Protein AF-A0A7W0L8W8-F1 (afdb_monomer)

Radius of gyration: 13.41 Å; Cα contacts (8 Å, |Δi|>4): 115; chains: 1; bounding box: 26×20×40 Å

Structure (mmCIF, N/CA/C/O backbone):
data_AF-A0A7W0L8W8-F1
#
_entry.id   AF-A0A7W0L8W8-F1
#
loop_
_atom_site.group_PDB
_atom_site.id
_atom_site.type_symbol
_atom_site.label_atom_id
_atom_site.label_alt_id
_atom_site.label_comp_id
_atom_site.label_asym_id
_atom_site.label_entity_id
_atom_site.label_seq_id
_atom_site.pdbx_PDB_ins_code
_atom_site.Cartn_x
_atom_site.Cartn_y
_atom_site.Cartn_z
_atom_site.occupancy
_atom_site.B_iso_or_equiv
_atom_site.auth_seq_id
_atom_site.auth_comp_id
_atom_site.auth_asym_id
_atom_site.auth_atom_id
_atom_site.pdbx_PDB_model_num
ATOM 1 N N . MET A 1 1 ? -2.314 -6.772 -7.291 1.00 93.44 1 MET A N 1
ATOM 2 C CA . MET A 1 1 ? -1.527 -6.923 -6.041 1.00 93.44 1 MET A CA 1
ATOM 3 C C . MET A 1 1 ? -2.201 -6.187 -4.886 1.00 93.44 1 MET A C 1
ATOM 5 O O . MET A 1 1 ? -2.686 -5.074 -5.071 1.00 93.44 1 MET A O 1
ATOM 9 N N . GLY A 1 2 ? 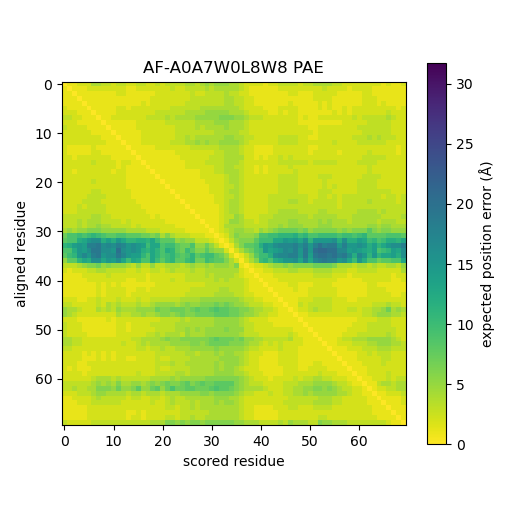-2.238 -6.787 -3.698 1.00 96.44 2 GLY A N 1
ATOM 10 C CA . GLY A 1 2 ? -2.735 -6.165 -2.467 1.00 96.44 2 GLY A CA 1
ATOM 11 C C . GLY A 1 2 ? -1.636 -6.060 -1.414 1.00 96.44 2 GLY A C 1
ATOM 12 O O . GLY A 1 2 ? -0.862 -6.998 -1.258 1.00 96.44 2 GLY A O 1
ATOM 13 N N . VAL A 1 3 ? -1.581 -4.949 -0.682 1.00 97.62 3 VAL A N 1
ATOM 14 C CA . VAL A 1 3 ? -0.728 -4.793 0.508 1.00 97.62 3 VAL A CA 1
ATOM 15 C C . VAL A 1 3 ? -1.633 -4.695 1.727 1.00 97.62 3 VAL A C 1
ATOM 17 O O . VAL A 1 3 ? -2.490 -3.809 1.784 1.00 97.62 3 VAL A O 1
ATOM 20 N N . LEU A 1 4 ? -1.500 -5.619 2.675 1.00 97.50 4 LEU A N 1
ATOM 21 C CA . LEU A 1 4 ? -2.351 -5.667 3.856 1.00 97.50 4 LEU A CA 1
ATOM 22 C C . LEU A 1 4 ? -1.931 -4.594 4.864 1.00 97.50 4 LEU A C 1
ATOM 24 O O . LEU A 1 4 ? -0.866 -4.665 5.462 1.00 97.50 4 LEU A O 1
ATOM 28 N N . ALA A 1 5 ? -2.816 -3.636 5.125 1.00 97.94 5 ALA A N 1
ATOM 29 C CA . ALA A 1 5 ? -2.671 -2.724 6.251 1.00 97.94 5 ALA A CA 1
ATOM 30 C C . ALA A 1 5 ? -3.445 -3.260 7.464 1.00 97.94 5 ALA A C 1
ATOM 32 O O . ALA A 1 5 ? -4.654 -3.534 7.400 1.00 97.94 5 ALA A O 1
ATOM 33 N N . TYR A 1 6 ? -2.759 -3.369 8.599 1.00 96.75 6 TYR A N 1
ATOM 34 C CA . TYR A 1 6 ? -3.321 -3.808 9.875 1.00 96.75 6 TYR A CA 1
ATOM 35 C C . TYR A 1 6 ? -2.871 -2.886 11.023 1.00 96.75 6 TYR A C 1
ATOM 37 O O . TYR A 1 6 ? -1.868 -2.192 10.898 1.00 96.75 6 TYR A O 1
ATOM 45 N N . PRO A 1 7 ? -3.616 -2.810 12.142 1.00 96.94 7 PRO A N 1
ATOM 46 C CA . PRO A 1 7 ? -3.263 -1.931 13.253 1.00 96.94 7 PRO A CA 1
ATOM 47 C C . PRO A 1 7 ? -1.847 -2.192 13.768 1.00 96.94 7 PRO A C 1
ATOM 49 O O . PRO A 1 7 ? -1.502 -3.335 14.061 1.00 96.94 7 PRO A O 1
ATOM 52 N N . GLY A 1 8 ? -1.054 -1.130 13.896 1.00 95.62 8 GLY A N 1
ATOM 53 C CA . GLY A 1 8 ? 0.328 -1.224 14.369 1.00 95.62 8 GLY A CA 1
ATOM 54 C C . GLY A 1 8 ? 1.344 -1.682 13.317 1.00 95.62 8 GLY A C 1
ATOM 55 O O . GLY A 1 8 ? 2.513 -1.813 13.665 1.00 95.62 8 GLY A O 1
ATOM 56 N N . CYS A 1 9 ? 0.948 -1.885 12.053 1.00 96.62 9 CYS A N 1
ATOM 57 C CA . CYS A 1 9 ? 1.901 -2.115 10.962 1.00 96.62 9 CYS A CA 1
ATOM 58 C C . CYS A 1 9 ? 2.834 -0.907 10.778 1.00 96.62 9 CYS A C 1
ATOM 60 O O . CYS A 1 9 ? 2.461 0.229 11.098 1.00 96.62 9 CYS A O 1
ATOM 62 N N . PHE A 1 10 ? 4.027 -1.106 10.221 1.00 96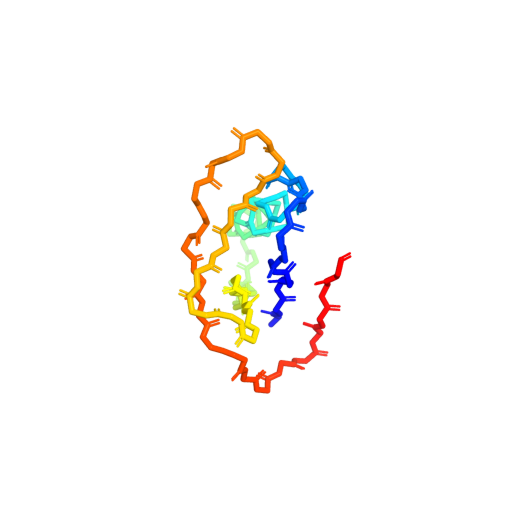.44 10 PHE A N 1
ATOM 63 C CA . PHE A 1 10 ? 4.881 0.019 9.851 1.00 96.44 10 PHE A CA 1
ATOM 64 C C . PHE A 1 10 ? 4.401 0.626 8.533 1.00 96.44 10 PHE A C 1
ATOM 66 O O . PHE A 1 10 ? 4.295 -0.056 7.516 1.00 96.44 10 PHE A O 1
ATOM 73 N N . ALA A 1 11 ? 4.125 1.933 8.531 1.00 96.00 11 ALA A N 1
ATOM 74 C CA . ALA A 1 11 ? 3.685 2.623 7.318 1.00 96.00 11 ALA A CA 1
ATOM 75 C C . ALA A 1 11 ? 4.721 2.492 6.186 1.00 96.00 11 ALA A C 1
ATOM 77 O O . ALA A 1 11 ? 4.346 2.305 5.035 1.00 96.00 11 ALA A O 1
ATOM 78 N N . SER A 1 12 ? 6.015 2.515 6.517 1.00 94.94 12 SER A N 1
ATOM 79 C CA . SER A 1 12 ? 7.105 2.343 5.551 1.00 94.94 12 SER A CA 1
ATOM 80 C C . SER A 1 12 ? 7.069 1.001 4.821 1.00 94.94 12 SER A C 1
ATOM 82 O O . SER A 1 12 ? 7.411 0.948 3.647 1.00 94.94 12 SER A O 1
ATOM 84 N N . GLU A 1 13 ? 6.638 -0.075 5.479 1.00 92.94 13 GLU A N 1
ATOM 85 C CA . GLU A 1 13 ? 6.508 -1.392 4.841 1.00 92.94 13 GLU A CA 1
ATOM 86 C C . GLU A 1 13 ? 5.288 -1.420 3.914 1.00 92.94 13 GLU A C 1
ATOM 88 O O . GLU A 1 13 ? 5.378 -1.876 2.774 1.00 92.94 13 GLU A O 1
ATOM 93 N N . VAL A 1 14 ? 4.169 -0.837 4.362 1.00 96.75 14 VAL A N 1
ATOM 94 C CA . VAL A 1 14 ? 2.930 -0.755 3.573 1.00 96.75 14 VAL A CA 1
ATOM 95 C C . VAL A 1 14 ? 3.109 0.096 2.310 1.00 96.75 14 VAL A C 1
ATOM 97 O O . VAL A 1 14 ? 2.612 -0.273 1.246 1.00 96.75 14 VAL A O 1
ATOM 100 N N . PHE A 1 15 ? 3.808 1.229 2.409 1.00 96.69 15 PHE A N 1
ATOM 101 C CA . PHE A 1 15 ? 4.035 2.139 1.280 1.00 96.69 15 PHE A CA 1
ATOM 102 C C . PHE A 1 15 ? 5.288 1.798 0.460 1.00 96.69 15 PHE A C 1
ATOM 104 O O . PHE A 1 15 ? 5.346 2.127 -0.721 1.00 96.69 15 PHE A O 1
ATOM 111 N N . GLY A 1 16 ? 6.245 1.049 1.013 1.00 95.88 16 GLY A N 1
ATOM 112 C CA . GLY A 1 16 ? 7.477 0.699 0.302 1.00 95.88 16 GLY A CA 1
ATOM 113 C C . GLY A 1 16 ? 7.239 -0.089 -0.989 1.00 95.88 16 GLY A C 1
ATOM 114 O O . GLY A 1 16 ? 7.889 0.172 -2.000 1.00 95.88 16 GLY A O 1
ATOM 115 N N . VAL A 1 17 ? 6.271 -1.013 -0.997 1.00 93.81 17 VAL A N 1
ATOM 116 C CA . VAL A 1 17 ? 5.917 -1.769 -2.210 1.00 93.81 17 VAL A CA 1
ATOM 117 C C . VAL A 1 17 ? 5.308 -0.884 -3.307 1.00 93.81 17 VAL A C 1
ATOM 119 O O . VAL A 1 17 ? 5.841 -0.901 -4.419 1.00 93.81 17 VAL A O 1
ATOM 122 N N . PRO A 1 18 ? 4.213 -0.128 -3.073 1.00 94.81 18 PRO A N 1
ATOM 123 C CA . PRO A 1 18 ? 3.646 0.728 -4.113 1.00 94.81 18 PRO A CA 1
ATOM 124 C C . PRO A 1 18 ? 4.625 1.807 -4.593 1.00 94.81 18 PRO A C 1
ATOM 126 O O . PRO A 1 18 ? 4.649 2.100 -5.791 1.00 94.81 18 PRO A O 1
ATOM 129 N N . ASP A 1 19 ? 5.474 2.340 -3.712 1.00 94.62 19 ASP A N 1
ATOM 130 C CA . ASP A 1 19 ? 6.503 3.313 -4.088 1.00 94.62 19 ASP A CA 1
ATOM 131 C C . ASP A 1 19 ? 7.538 2.687 -5.031 1.00 94.62 19 ASP A C 1
ATOM 133 O O . ASP A 1 19 ? 7.836 3.235 -6.096 1.00 94.62 19 ASP A O 1
ATOM 137 N N . LEU A 1 20 ? 8.036 1.492 -4.701 1.00 93.50 20 LEU A N 1
ATOM 138 C CA . LEU A 1 20 ? 8.997 0.777 -5.540 1.00 93.50 20 LEU A CA 1
ATOM 139 C C . LEU A 1 20 ? 8.401 0.391 -6.897 1.00 93.50 20 LEU A C 1
ATOM 141 O O . LEU A 1 20 ? 9.072 0.537 -7.918 1.00 93.50 20 LEU A O 1
ATOM 145 N N . LEU A 1 21 ? 7.142 -0.052 -6.934 1.00 92.44 21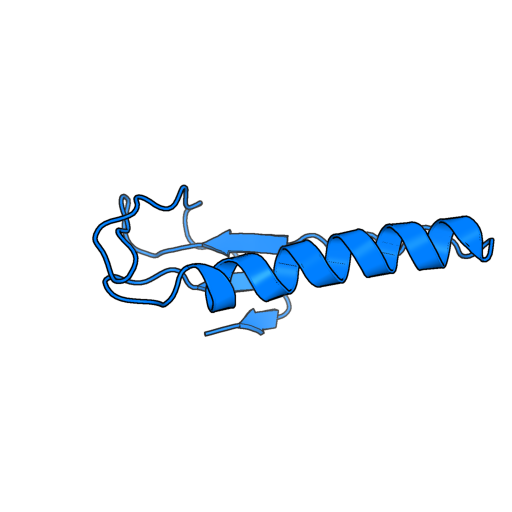 LEU A N 1
ATOM 146 C CA . LEU A 1 21 ? 6.450 -0.356 -8.191 1.00 92.44 21 LEU A CA 1
ATOM 147 C C . LEU A 1 21 ? 6.236 0.902 -9.039 1.00 92.44 21 LEU A C 1
ATOM 149 O O . L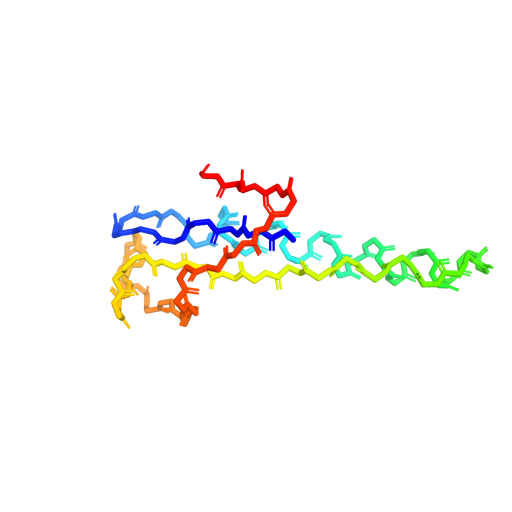EU A 1 21 ? 6.372 0.840 -10.256 1.00 92.44 21 LEU A O 1
ATOM 153 N N . THR A 1 22 ? 5.980 2.053 -8.414 1.00 91.94 22 THR A N 1
ATOM 154 C CA . THR A 1 22 ? 5.889 3.341 -9.118 1.00 91.94 22 THR A CA 1
ATOM 155 C C . THR A 1 22 ? 7.221 3.702 -9.776 1.00 91.94 22 THR A C 1
ATOM 157 O O . THR A 1 22 ? 7.260 4.048 -10.960 1.00 91.94 22 THR A O 1
ATOM 160 N N . ILE A 1 23 ? 8.333 3.554 -9.048 1.00 93.38 23 ILE A N 1
ATOM 161 C CA . ILE A 1 23 ? 9.681 3.769 -9.593 1.00 93.38 23 ILE A CA 1
ATOM 162 C C . ILE A 1 23 ? 9.965 2.775 -10.724 1.00 93.38 23 ILE A C 1
ATOM 164 O O . ILE A 1 23 ? 10.442 3.179 -11.783 1.00 93.38 23 ILE A O 1
ATOM 168 N N . ALA A 1 24 ? 9.639 1.495 -10.537 1.00 91.19 24 ALA A N 1
ATOM 169 C CA . ALA A 1 24 ? 9.833 0.465 -11.552 1.00 91.19 24 ALA A CA 1
ATOM 170 C C . ALA A 1 24 ? 9.065 0.787 -12.844 1.00 91.19 24 ALA A C 1
ATOM 172 O O . ALA A 1 24 ? 9.643 0.693 -13.926 1.00 91.19 24 ALA A O 1
ATOM 173 N N . SER A 1 25 ? 7.814 1.246 -12.743 1.00 90.19 25 SER A N 1
ATOM 174 C CA . SER A 1 25 ? 7.024 1.705 -13.893 1.00 90.19 25 SER A CA 1
ATOM 175 C C . SER A 1 25 ? 7.685 2.888 -14.601 1.00 90.19 25 SER A C 1
ATOM 177 O O . SER A 1 25 ? 7.791 2.903 -15.827 1.00 90.19 25 SER A O 1
ATOM 179 N N . HIS A 1 26 ? 8.203 3.866 -13.852 1.00 90.25 26 HIS A N 1
ATOM 180 C CA . HIS A 1 26 ? 8.942 4.984 -14.444 1.00 90.25 26 HIS A CA 1
ATOM 181 C C . HIS A 1 26 ? 10.214 4.538 -15.174 1.00 90.25 26 HIS A C 1
ATOM 183 O O . HIS A 1 26 ? 10.469 5.015 -16.282 1.00 90.25 26 HIS A O 1
ATOM 189 N N . VAL A 1 27 ? 10.986 3.617 -14.593 1.00 91.62 27 VAL A N 1
ATOM 190 C CA . VAL A 1 27 ? 12.202 3.060 -15.207 1.00 91.62 27 VAL A CA 1
ATOM 191 C C . VAL A 1 27 ? 11.865 2.267 -16.469 1.00 91.62 27 VAL A C 1
ATOM 193 O O . VAL A 1 27 ? 12.497 2.479 -17.502 1.00 91.62 27 VAL A O 1
ATOM 196 N N . ALA A 1 28 ? 10.846 1.405 -16.421 1.00 90.38 28 ALA A N 1
ATOM 197 C CA . ALA A 1 28 ? 10.404 0.618 -17.571 1.00 90.38 28 ALA A CA 1
ATOM 198 C C . ALA A 1 28 ? 9.990 1.520 -18.741 1.00 90.38 28 ALA A C 1
ATOM 200 O O . ALA A 1 28 ? 10.452 1.327 -19.866 1.00 90.38 28 ALA A O 1
ATOM 201 N N . ARG A 1 29 ? 9.205 2.565 -18.455 1.00 88.56 29 ARG A N 1
ATOM 202 C CA . ARG A 1 29 ? 8.785 3.553 -19.454 1.00 88.56 29 ARG A CA 1
ATOM 203 C C . ARG A 1 29 ? 9.972 4.311 -20.053 1.00 88.56 29 ARG A C 1
ATOM 205 O O . ARG A 1 29 ? 10.010 4.532 -21.260 1.00 88.56 29 ARG A O 1
ATOM 212 N N . ALA A 1 30 ? 10.951 4.697 -19.234 1.00 90.88 30 ALA A N 1
ATOM 213 C CA . ALA A 1 30 ? 12.164 5.368 -19.707 1.00 90.88 30 ALA A CA 1
ATOM 214 C C . ALA A 1 30 ? 13.042 4.458 -20.587 1.00 90.88 30 ALA A C 1
ATOM 216 O O . ALA A 1 30 ? 13.679 4.940 -21.519 1.00 90.88 30 ALA A O 1
ATOM 217 N N . ALA A 1 31 ? 13.041 3.149 -20.327 1.00 91.50 31 ALA A N 1
ATOM 218 C CA . ALA A 1 31 ? 13.770 2.150 -21.108 1.00 91.50 31 ALA A CA 1
ATOM 219 C C . ALA A 1 31 ? 13.066 1.742 -22.420 1.00 91.50 31 ALA A C 1
ATOM 221 O O . ALA A 1 31 ? 13.544 0.846 -23.113 1.00 91.50 31 ALA A O 1
ATOM 222 N N . GLY A 1 32 ? 11.931 2.362 -22.768 1.00 88.38 32 GLY A N 1
ATOM 223 C CA . GLY A 1 32 ? 11.134 1.990 -23.942 1.00 88.38 32 GLY A CA 1
ATOM 224 C C . GLY A 1 32 ? 10.354 0.682 -23.775 1.00 88.38 32 GLY A C 1
ATOM 225 O O . GLY A 1 32 ? 9.859 0.133 -24.759 1.00 88.38 32 GLY A O 1
ATOM 226 N N . GLY A 1 33 ? 10.246 0.171 -22.544 1.00 82.50 33 GLY A N 1
ATOM 227 C CA . GLY A 1 33 ? 9.368 -0.944 -22.219 1.00 82.50 33 GLY A CA 1
ATOM 228 C C . GLY A 1 33 ? 7.897 -0.541 -22.324 1.00 82.50 33 GLY A C 1
ATOM 229 O O . GLY A 1 33 ? 7.535 0.615 -22.099 1.00 82.50 33 GLY A O 1
ATOM 230 N N . VAL A 1 34 ? 7.040 -1.507 -22.654 1.00 73.38 34 VAL A N 1
ATOM 231 C CA . VAL A 1 34 ? 5.586 -1.348 -22.517 1.00 73.38 34 VAL A CA 1
ATOM 232 C C . VAL A 1 34 ? 5.274 -1.197 -21.027 1.00 73.38 34 VAL A C 1
ATOM 234 O O . VAL A 1 34 ? 5.870 -1.907 -20.214 1.00 73.38 34 VAL A O 1
ATOM 237 N N . ASP A 1 35 ? 4.363 -0.285 -20.669 1.00 69.44 35 ASP A N 1
ATOM 238 C CA . ASP A 1 35 ? 3.883 -0.148 -19.290 1.00 69.44 35 ASP A CA 1
ATOM 239 C C . ASP A 1 35 ? 3.474 -1.531 -18.762 1.00 69.44 35 ASP A C 1
ATOM 241 O O . ASP A 1 35 ? 2.563 -2.162 -19.298 1.00 69.44 35 ASP A O 1
ATOM 245 N N . ALA A 1 36 ? 4.157 -2.015 -17.723 1.00 64.69 36 ALA A N 1
ATOM 246 C CA . ALA A 1 36 ? 3.684 -3.140 -16.932 1.00 64.69 36 ALA A CA 1
ATOM 247 C C . ALA A 1 36 ? 2.689 -2.561 -15.916 1.00 64.69 36 ALA A C 1
ATOM 249 O O . ALA A 1 36 ? 3.118 -1.859 -14.995 1.00 64.69 36 ALA A O 1
ATOM 250 N N . PRO A 1 37 ? 1.368 -2.779 -16.066 1.00 71.31 37 PRO A N 1
ATOM 251 C CA . PRO A 1 37 ? 0.380 -2.119 -15.229 1.00 71.31 37 PRO A CA 1
ATOM 252 C C . PRO A 1 37 ? 0.294 -2.865 -13.898 1.00 71.31 37 PRO A C 1
ATOM 254 O O . PRO A 1 37 ? -0.624 -3.648 -13.649 1.00 71.31 37 PRO A O 1
ATOM 257 N N . TYR A 1 38 ? 1.280 -2.662 -13.026 1.00 84.50 38 TYR A N 1
ATOM 258 C CA . TYR A 1 38 ? 1.194 -3.168 -11.665 1.00 84.50 38 TYR A CA 1
ATOM 259 C C . TYR A 1 38 ? 0.077 -2.422 -10.938 1.00 84.50 38 TYR A C 1
ATOM 261 O O . TYR A 1 38 ? 0.242 -1.300 -10.462 1.00 84.50 38 TYR A O 1
ATOM 269 N N . HIS A 1 39 ? -1.086 -3.059 -10.839 1.00 90.12 39 HIS A N 1
ATOM 270 C CA . HIS A 1 39 ? -2.181 -2.557 -10.026 1.00 90.12 39 HIS A CA 1
ATOM 271 C C . HIS A 1 39 ? -1.975 -2.997 -8.581 1.00 90.12 39 HIS A C 1
ATOM 273 O O . HIS A 1 39 ? -2.196 -4.158 -8.221 1.00 90.12 39 HIS A O 1
ATOM 279 N N . VAL A 1 40 ? -1.549 -2.052 -7.750 1.00 93.81 40 VAL A N 1
ATOM 280 C CA . VAL A 1 40 ? -1.365 -2.243 -6.314 1.00 93.81 40 VAL A CA 1
ATOM 281 C C . VAL A 1 40 ? -2.422 -1.468 -5.535 1.00 93.81 40 VAL A C 1
ATOM 283 O O . VAL A 1 40 ? -2.802 -0.355 -5.895 1.00 93.81 40 VAL A O 1
ATOM 286 N N . SER A 1 41 ? -2.918 -2.062 -4.457 1.00 95.81 41 SE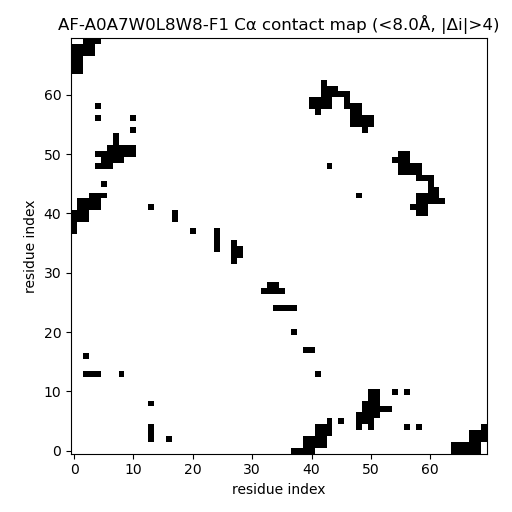R A N 1
ATOM 287 C CA . SER A 1 41 ? -3.808 -1.381 -3.523 1.00 95.81 41 SER A CA 1
ATOM 288 C C . SER A 1 41 ? -3.521 -1.761 -2.094 1.00 95.81 41 SER A C 1
ATOM 290 O O . SER A 1 41 ? -3.338 -2.938 -1.788 1.00 95.81 41 SER A O 1
ATOM 292 N N . ILE A 1 42 ? -3.583 -0.768 -1.217 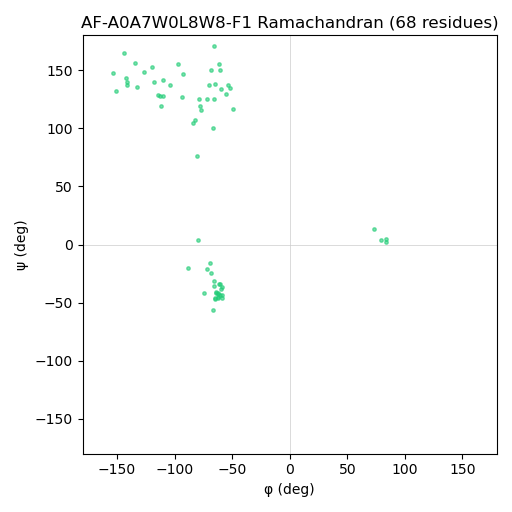1.00 97.38 42 ILE A N 1
ATOM 293 C CA . ILE A 1 42 ? -3.553 -0.990 0.219 1.00 97.38 42 ILE A CA 1
ATOM 294 C C . ILE A 1 42 ? -4.947 -1.457 0.643 1.00 97.38 42 ILE A C 1
ATOM 296 O O . ILE A 1 42 ? -5.948 -0.763 0.423 1.00 97.38 42 ILE A O 1
ATOM 300 N N . VAL A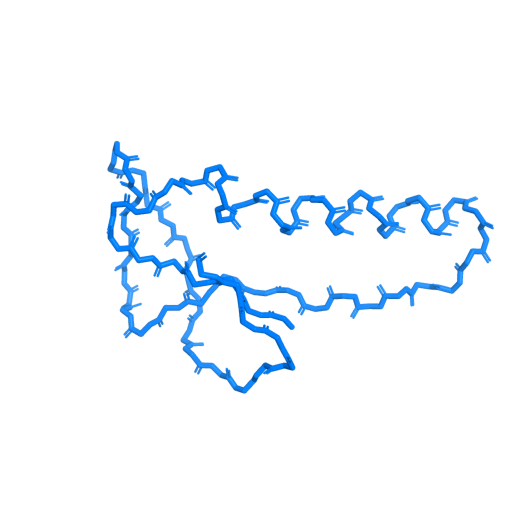 1 43 ? -5.021 -2.658 1.206 1.00 97.81 43 VAL A N 1
ATOM 301 C CA . VAL A 1 43 ? -6.271 -3.335 1.558 1.00 97.81 43 VAL A CA 1
ATOM 302 C C . VAL A 1 43 ? -6.336 -3.622 3.049 1.00 97.81 43 VAL A C 1
ATOM 304 O O . VAL A 1 43 ? -5.318 -3.799 3.715 1.00 97.81 43 VAL A O 1
ATOM 307 N N . SER A 1 44 ? -7.546 -3.691 3.590 1.00 97.69 44 SER A N 1
ATOM 308 C CA . SER A 1 44 ? -7.763 -4.149 4.959 1.00 97.69 44 SER A CA 1
ATOM 309 C C . SER A 1 44 ? -9.159 -4.750 5.123 1.00 97.69 44 SER A C 1
ATOM 311 O O . SER A 1 44 ? -10.111 -4.265 4.505 1.00 97.69 44 SER A O 1
ATOM 313 N N . PRO A 1 45 ? -9.338 -5.766 5.991 1.00 95.81 45 PRO A N 1
ATOM 314 C CA . PRO A 1 45 ? -10.669 -6.158 6.452 1.00 95.81 45 PRO A CA 1
ATOM 315 C C . PRO A 1 45 ? -11.299 -5.095 7.369 1.00 95.81 45 PRO A C 1
ATOM 317 O O . PRO A 1 45 ? -12.503 -5.128 7.624 1.00 95.81 45 PRO A O 1
ATOM 320 N N . ARG A 1 46 ? -10.508 -4.148 7.894 1.00 95.44 46 ARG A N 1
ATOM 321 C CA . ARG A 1 46 ? -10.996 -3.051 8.737 1.00 95.44 46 ARG A CA 1
ATOM 322 C C . ARG A 1 46 ? -11.309 -1.819 7.895 1.00 95.44 46 ARG A C 1
ATOM 324 O O . ARG A 1 46 ? -10.602 -1.498 6.950 1.00 95.44 46 ARG A O 1
ATOM 331 N N . ARG A 1 47 ? -12.327 -1.058 8.308 1.00 92.56 47 ARG A N 1
ATOM 332 C CA . ARG A 1 47 ? -12.670 0.232 7.675 1.00 92.56 47 ARG A CA 1
ATOM 333 C C . ARG A 1 47 ? -11.665 1.351 7.967 1.00 92.56 47 ARG A C 1
ATOM 335 O O . ARG A 1 47 ? -11.661 2.353 7.264 1.00 92.56 47 ARG A O 1
ATOM 342 N N . ARG A 1 48 ? -10.883 1.225 9.043 1.00 94.38 48 ARG A N 1
ATOM 343 C CA . ARG A 1 48 ? -9.880 2.204 9.481 1.00 94.38 48 ARG A CA 1
ATOM 344 C C . ARG A 1 48 ? -8.659 1.465 10.004 1.00 94.38 48 ARG A C 1
ATOM 346 O O . ARG A 1 48 ? -8.808 0.494 10.749 1.00 94.38 48 ARG A O 1
ATOM 353 N N . VAL A 1 49 ? -7.479 1.947 9.638 1.00 97.81 49 VAL A N 1
ATOM 354 C CA . VAL A 1 49 ? -6.196 1.424 10.106 1.00 97.81 49 VAL A CA 1
ATOM 355 C C . VAL A 1 49 ? -5.328 2.595 10.542 1.00 97.81 49 VAL A C 1
ATOM 357 O O . VAL A 1 49 ? -5.262 3.610 9.851 1.00 97.81 49 VAL A O 1
ATOM 360 N N . ALA A 1 50 ? -4.679 2.442 11.692 1.00 98.12 50 ALA A N 1
ATOM 361 C CA . ALA A 1 50 ? -3.598 3.308 12.129 1.00 98.12 50 ALA A CA 1
ATOM 362 C C . ALA A 1 50 ? -2.313 2.478 12.181 1.00 98.12 50 ALA A C 1
ATOM 364 O O . ALA A 1 50 ? -2.294 1.392 12.772 1.00 98.12 50 ALA A O 1
ATOM 365 N N . ALA A 1 51 ? -1.266 2.986 11.542 1.00 97.69 51 ALA A N 1
ATOM 366 C CA . ALA A 1 51 ? 0.074 2.430 11.603 1.00 97.69 51 ALA A CA 1
ATOM 367 C C . ALA A 1 51 ? 0.649 2.543 13.022 1.00 97.69 51 ALA A C 1
ATOM 369 O O . ALA A 1 51 ? 0.113 3.250 13.886 1.00 97.69 51 ALA A O 1
ATOM 370 N N . SER A 1 52 ? 1.793 1.902 13.244 1.00 97.31 52 SER A N 1
ATOM 371 C CA . SER A 1 52 ? 2.650 2.223 14.382 1.00 97.31 52 SER A CA 1
ATOM 372 C C . SER A 1 5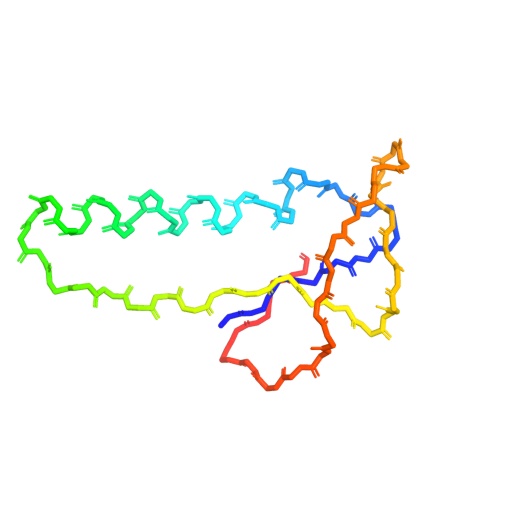2 ? 2.929 3.733 14.414 1.00 97.31 52 SER A C 1
ATOM 374 O O . SER A 1 52 ? 3.159 4.356 13.377 1.00 97.31 52 SER A O 1
ATOM 376 N N . GLY A 1 53 ? 2.821 4.344 15.595 1.00 95.06 53 GLY A N 1
ATOM 377 C CA . GLY A 1 53 ? 2.872 5.804 15.759 1.00 95.06 53 GLY A CA 1
ATOM 378 C C . GLY A 1 53 ? 1.545 6.538 15.513 1.00 95.06 53 GLY A C 1
ATOM 379 O O . GLY A 1 53 ? 1.499 7.758 15.626 1.00 95.06 53 GLY A O 1
ATOM 380 N N . GLY A 1 54 ? 0.453 5.826 15.211 1.00 96.62 54 GLY A N 1
ATOM 381 C CA . GLY A 1 54 ? -0.898 6.395 15.132 1.00 96.62 54 GLY A CA 1
ATOM 382 C C . GLY A 1 54 ? -1.251 7.058 13.798 1.00 96.62 54 GLY A C 1
ATOM 383 O O . GLY A 1 54 ? -2.345 7.607 13.668 1.00 96.62 54 GLY A O 1
ATOM 384 N N . ALA A 1 55 ? -0.368 6.995 12.798 1.00 96.19 55 ALA A N 1
ATOM 385 C CA . ALA A 1 55 ? -0.621 7.576 11.484 1.00 96.19 55 ALA A CA 1
ATOM 386 C C . ALA A 1 55 ? -1.775 6.840 10.770 1.00 96.19 55 ALA A C 1
ATOM 388 O O . ALA A 1 55 ? -1.713 5.616 10.620 1.00 96.19 55 ALA A O 1
ATOM 389 N N . PRO A 1 56 ? -2.833 7.539 10.322 1.00 97.38 56 PRO A N 1
ATOM 390 C CA . PRO A 1 56 ? -3.940 6.900 9.624 1.00 97.38 56 PRO A CA 1
ATOM 391 C C . PRO A 1 56 ? -3.508 6.433 8.229 1.00 97.38 56 PRO A C 1
ATOM 393 O O . PRO A 1 56 ? -2.856 7.172 7.494 1.00 97.38 56 PRO A O 1
ATOM 396 N N . ILE A 1 57 ? -3.921 5.226 7.842 1.00 97.19 57 ILE A N 1
ATOM 397 C CA . ILE A 1 57 ? -3.717 4.680 6.495 1.00 97.19 57 ILE A CA 1
ATOM 398 C C . ILE A 1 57 ? -5.069 4.612 5.782 1.00 97.19 57 ILE A C 1
ATOM 400 O O . ILE A 1 57 ? -6.033 4.036 6.298 1.00 97.19 57 ILE A O 1
ATOM 404 N N . ALA A 1 58 ? -5.138 5.186 4.580 1.00 96.56 58 ALA A N 1
ATOM 405 C CA . ALA A 1 58 ? -6.271 4.998 3.684 1.00 96.56 58 ALA A CA 1
ATOM 406 C C . ALA A 1 58 ? -6.241 3.571 3.119 1.00 96.56 58 ALA A C 1
ATOM 408 O O . ALA A 1 58 ? -5.242 3.142 2.545 1.00 96.56 58 ALA A O 1
ATOM 409 N N . VAL A 1 59 ? -7.338 2.836 3.290 1.00 97.25 59 VAL A N 1
ATOM 410 C CA . VAL A 1 59 ? -7.442 1.430 2.890 1.00 97.25 59 VAL A CA 1
ATOM 411 C C . VAL A 1 59 ? -8.659 1.214 2.006 1.00 97.25 59 VAL A C 1
ATOM 413 O O . VAL A 1 59 ? -9.695 1.859 2.170 1.00 97.25 59 VAL A O 1
ATOM 416 N N . THR A 1 60 ? -8.541 0.265 1.087 1.00 96.75 60 THR A N 1
ATOM 417 C CA . THR A 1 60 ? -9.681 -0.293 0.356 1.00 96.75 60 THR A CA 1
ATOM 418 C C . THR A 1 60 ? -10.148 -1.593 1.006 1.00 96.75 60 THR A C 1
ATOM 420 O O . THR A 1 60 ? -9.382 -2.264 1.701 1.00 96.75 60 THR A O 1
ATOM 423 N N . SER A 1 61 ? -11.418 -1.953 0.807 1.00 94.94 61 SER A N 1
ATOM 424 C CA . SER A 1 61 ? -11.917 -3.260 1.239 1.00 94.94 61 SER A CA 1
ATOM 425 C C . SER A 1 61 ? -11.158 -4.380 0.531 1.00 94.94 61 SER A C 1
ATOM 427 O O . SER A 1 61 ? -10.722 -4.213 -0.612 1.00 94.94 61 SER A O 1
ATOM 429 N N . LEU A 1 62 ? -11.039 -5.531 1.198 1.00 92.50 62 LEU A N 1
ATOM 430 C CA . LEU A 1 62 ? -10.483 -6.732 0.581 1.00 92.50 62 LEU A CA 1
ATOM 431 C C . LEU A 1 62 ? -11.219 -7.056 -0.726 1.00 92.50 62 LEU A C 1
ATOM 433 O O . LEU A 1 62 ? -12.444 -6.967 -0.810 1.00 92.50 62 LEU A O 1
ATOM 437 N N . ARG A 1 63 ? -10.432 -7.422 -1.731 1.00 90.25 63 ARG A N 1
ATOM 438 C CA . ARG A 1 63 ? -10.855 -7.865 -3.058 1.00 90.25 63 ARG A CA 1
ATOM 439 C C . ARG A 1 63 ? -9.893 -8.945 -3.531 1.00 90.25 63 ARG A C 1
ATOM 441 O O . ARG A 1 63 ? -8.814 -9.091 -2.956 1.00 90.25 63 ARG 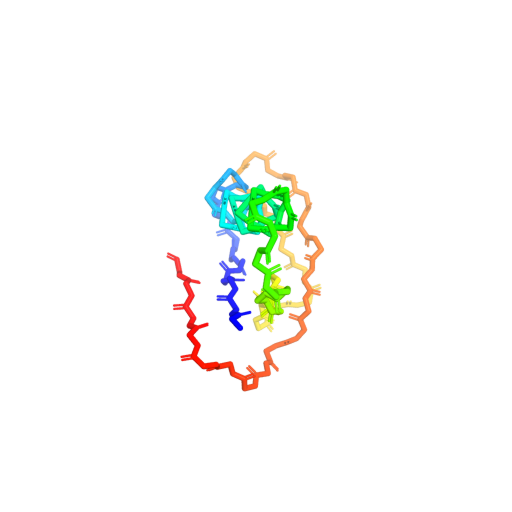A O 1
ATOM 448 N N . GLU A 1 64 ? -10.284 -9.681 -4.560 1.00 94.44 64 GLU A N 1
ATOM 449 C CA . GLU A 1 64 ? -9.408 -10.665 -5.187 1.00 94.44 64 GLU A CA 1
ATOM 450 C C . GLU A 1 64 ? -8.139 -9.983 -5.724 1.00 94.44 64 GLU A C 1
ATOM 452 O O . GLU A 1 64 ? -8.198 -8.892 -6.302 1.00 94.44 64 GLU A O 1
ATOM 457 N N . VAL A 1 65 ? -6.981 -10.586 -5.450 1.00 94.31 65 VAL A N 1
ATOM 458 C CA . VAL A 1 65 ? -5.666 -10.106 -5.885 1.00 94.31 65 VAL A CA 1
ATOM 459 C C . VAL A 1 65 ? -4.790 -11.295 -6.256 1.00 94.31 65 VAL A C 1
ATOM 461 O O . VAL A 1 65 ? -4.800 -12.307 -5.564 1.00 94.31 65 VAL A O 1
ATOM 464 N N . ASP A 1 66 ? -3.964 -11.133 -7.287 1.00 94.88 66 ASP A N 1
ATOM 465 C CA . ASP A 1 66 ? -3.023 -12.176 -7.731 1.00 94.88 66 ASP A CA 1
ATOM 466 C C . ASP A 1 66 ? -1.902 -12.433 -6.712 1.00 94.88 66 ASP A C 1
ATOM 468 O O . ASP A 1 66 ? -1.263 -13.479 -6.693 1.00 94.88 66 ASP A O 1
ATOM 472 N N . THR A 1 67 ? -1.607 -11.439 -5.872 1.00 94.38 67 THR A N 1
ATOM 473 C CA . THR A 1 67 ? -0.565 -11.504 -4.843 1.00 94.38 67 THR A CA 1
ATOM 474 C C . THR A 1 67 ? -0.944 -10.596 -3.683 1.00 94.38 67 THR A C 1
ATOM 476 O O . THR A 1 67 ? -1.305 -9.435 -3.908 1.00 94.38 67 THR A O 1
ATOM 479 N N . LEU A 1 68 ? -0.841 -11.118 -2.460 1.00 96.06 68 LEU A N 1
ATOM 480 C CA . LEU A 1 68 ? -1.033 -10.388 -1.209 1.00 96.06 68 LEU A CA 1
ATOM 481 C C . LEU A 1 68 ? 0.304 -10.289 -0.467 1.00 96.06 68 LEU A C 1
ATOM 483 O O . LEU A 1 68 ? 0.956 -11.304 -0.238 1.00 96.06 68 LEU A O 1
ATOM 487 N N . ILE A 1 69 ? 0.685 -9.076 -0.083 1.00 95.75 69 ILE A N 1
ATOM 488 C CA . ILE A 1 69 ? 1.846 -8.789 0.766 1.00 95.75 69 ILE A CA 1
ATOM 489 C C . ILE A 1 69 ? 1.343 -8.450 2.171 1.00 95.75 69 ILE A C 1
ATOM 491 O O . ILE A 1 69 ? 0.338 -7.741 2.295 1.00 95.75 69 ILE A O 1
ATOM 495 N N . VAL A 1 70 ? 2.013 -8.974 3.200 1.00 93.31 70 VAL A N 1
ATOM 496 C CA . VAL A 1 70 ? 1.628 -8.875 4.618 1.00 93.31 70 VAL A CA 1
ATOM 497 C C . VAL A 1 70 ? 2.744 -8.238 5.421 1.00 93.31 70 VAL A C 1
ATOM 499 O O . VAL A 1 70 ? 3.898 -8.672 5.222 1.00 93.31 70 VAL A O 1
#

Sequence (70 aa):
MGVLAYPGCFASEVFGVPDLLTIASHVARAAGGVDAPYHVSIVSPRRRVAASGGAPIAVTSLREVDTLIV

Solvent-accessible surface area (backbone atoms only — not comparable to full-atom values): 4121 Å² total; per-residue (Å²): 60,32,30,55,55,48,76,56,37,58,58,68,66,60,47,46,56,58,51,51,51,51,52,49,42,53,52,37,48,73,71,72,43,76,82,68,84,78,59,67,42,48,20,18,95,53,96,71,34,32,21,52,92,66,48,77,49,86,63,41,71,73,70,93,55,93,40,78,45,122

Mean predicted aligned error: 3.28 Å

Foldseek 3Di:
DEEEAAAAAAVCVSVVVVVVLVVVQVVCVVVVHDRPPPDYFYAYCDCWYAYRVRHTDHHDYDDDDPDYHD

pLDDT: mean 92.96, std 6.55, range [64.69, 98.12]

Secondary structure (DSSP, 8-state):
-EEE--TT--HHHHHHHHHHHHHHHHHHHHTTPPP-----EEEESSS-EE-TTS-EE--EEP---S-EE-

Nearest PDB structures (foldseek):
  6ogm-assembly2_G  TM=4.374E-01  e=7.510E+00  Burkholderia lata
  2fm7-assembly1_A  TM=2.718E-01  e=5.366E+00  Pseudomonas putida
  5cln-assembly2_I  TM=2.744E-01  e=8.032E+00  Pseudomonas putida